Protein AF-A0A3B8JFP2-F1 (afdb_monomer_lite)

Radius of gyration: 21.04 Å; chains: 1; bounding box: 40×39×64 Å

Foldseek 3Di:
DAWFAFKDWAFDWDWDFDWDKDWDADPVRDIDIDDTDTDIDTDGQAPDPPPGPMQGDVVTDGPPDDFKDWDWDQDPQQWIFIWIAGPVVRDTRDDRHTGHRDD

Secondary structure (DSSP, 8-state):
-EEEEEEEEE--EEEEEEEE--EEE-TT--EEE---EEEEEEEE--SSTT--EEEEEEEEEEETS--EEEEEEE-TT-EEEEEEEETTT--EEEEEEEEEE--

Structure (mmCIF, N/CA/C/O backbone):
data_AF-A0A3B8JFP2-F1
#
_entry.id   AF-A0A3B8JFP2-F1
#
loop_
_atom_site.group_PDB
_atom_site.id
_atom_site.type_symbol
_atom_site.label_atom_id
_atom_site.label_alt_id
_atom_site.label_comp_id
_atom_site.label_asym_id
_atom_site.label_entity_id
_atom_site.label_seq_id
_atom_site.pdbx_PDB_ins_code
_atom_site.Cartn_x
_atom_site.Cartn_y
_atom_site.Cartn_z
_atom_site.occupancy
_atom_site.B_iso_or_equiv
_atom_site.auth_seq_id
_atom_site.auth_comp_id
_atom_site.auth_asym_id
_atom_site.auth_atom_id
_atom_site.pdbx_PDB_model_num
ATOM 1 N N . ALA A 1 1 ? 19.704 9.525 -5.443 1.00 62.25 1 ALA A N 1
ATOM 2 C CA . ALA A 1 1 ? 18.906 8.288 -5.507 1.00 62.25 1 ALA A CA 1
ATOM 3 C C . ALA A 1 1 ? 19.839 7.095 -5.345 1.00 62.25 1 ALA A C 1
ATOM 5 O O . ALA A 1 1 ? 20.971 7.172 -5.812 1.00 62.25 1 ALA A O 1
ATOM 6 N N . ILE A 1 2 ? 19.404 6.042 -4.649 1.00 77.50 2 ILE A N 1
ATOM 7 C CA . ILE A 1 2 ? 20.155 4.780 -4.546 1.00 77.50 2 ILE A CA 1
ATOM 8 C C . ILE A 1 2 ? 19.559 3.830 -5.580 1.00 77.50 2 ILE A C 1
ATOM 10 O O . ILE A 1 2 ? 18.348 3.615 -5.569 1.00 77.50 2 ILE A O 1
ATOM 14 N N . GLN A 1 3 ? 20.392 3.308 -6.476 1.00 87.81 3 GLN A N 1
ATOM 15 C CA . GLN A 1 3 ? 19.927 2.458 -7.569 1.00 87.81 3 GLN A CA 1
ATOM 16 C C . GLN A 1 3 ? 19.703 1.013 -7.128 1.00 87.81 3 GLN A C 1
ATOM 18 O O . GLN A 1 3 ? 20.337 0.527 -6.189 1.00 87.81 3 GLN A O 1
ATOM 23 N N . GLY A 1 4 ? 18.835 0.309 -7.858 1.00 89.75 4 GLY A N 1
ATOM 24 C CA . GLY A 1 4 ? 18.646 -1.133 -7.706 1.00 89.75 4 GLY A CA 1
ATOM 25 C C . GLY A 1 4 ? 17.603 -1.531 -6.662 1.00 89.75 4 GLY A C 1
ATOM 26 O O . GLY A 1 4 ? 17.669 -2.643 -6.136 1.00 89.75 4 GLY A O 1
ATOM 27 N N . GLN A 1 5 ? 16.632 -0.663 -6.364 1.00 91.06 5 GLN A N 1
ATOM 28 C CA . GLN A 1 5 ? 15.481 -1.015 -5.534 1.00 91.06 5 GLN A CA 1
ATOM 29 C C . GLN A 1 5 ? 14.648 -2.088 -6.248 1.00 91.06 5 GLN A C 1
ATOM 31 O O . GLN A 1 5 ? 14.047 -1.836 -7.289 1.00 91.06 5 GLN A O 1
ATOM 36 N N . LYS A 1 6 ? 14.614 -3.302 -5.695 1.00 91.12 6 LYS A N 1
ATOM 37 C CA . LYS A 1 6 ? 13.885 -4.440 -6.286 1.00 91.12 6 LYS A CA 1
ATOM 38 C C . LYS A 1 6 ? 12.476 -4.614 -5.741 1.00 91.12 6 LYS A C 1
ATOM 40 O O . LYS A 1 6 ? 11.671 -5.313 -6.343 1.00 91.12 6 LYS A O 1
ATOM 45 N N . GLU A 1 7 ? 12.187 -4.021 -4.593 1.00 88.69 7 GLU A N 1
ATOM 46 C CA . GLU A 1 7 ? 10.905 -4.188 -3.926 1.00 88.69 7 GLU A CA 1
ATOM 47 C C . GLU A 1 7 ? 10.520 -2.948 -3.125 1.00 88.69 7 GLU A C 1
ATOM 49 O O . GLU A 1 7 ? 11.379 -2.222 -2.615 1.00 88.69 7 GLU A O 1
ATOM 54 N N . ILE A 1 8 ? 9.212 -2.737 -3.005 1.00 86.56 8 ILE A N 1
ATOM 55 C CA . ILE A 1 8 ? 8.605 -1.770 -2.093 1.00 86.56 8 ILE A CA 1
ATOM 56 C C . ILE A 1 8 ? 7.643 -2.533 -1.189 1.00 86.56 8 ILE A C 1
ATOM 58 O O . ILE A 1 8 ? 6.805 -3.299 -1.659 1.00 86.56 8 ILE A O 1
ATOM 62 N N . ARG A 1 9 ? 7.780 -2.324 0.119 1.00 85.44 9 ARG A N 1
ATOM 63 C CA . ARG A 1 9 ? 6.956 -2.945 1.154 1.00 85.44 9 ARG A CA 1
ATOM 64 C C . ARG A 1 9 ? 6.042 -1.891 1.760 1.00 85.44 9 ARG A C 1
ATOM 66 O O . ARG A 1 9 ? 6.532 -0.906 2.304 1.00 85.44 9 ARG A O 1
ATOM 73 N N . LEU A 1 10 ? 4.735 -2.095 1.633 1.00 80.25 10 LEU A N 1
ATOM 74 C CA . LEU A 1 10 ? 3.712 -1.188 2.146 1.00 80.25 10 LEU A CA 1
ATOM 75 C C . LEU A 1 10 ? 3.099 -1.781 3.416 1.00 80.25 10 LEU A C 1
ATOM 77 O O . LEU A 1 10 ? 2.456 -2.831 3.362 1.00 80.25 10 LEU A O 1
ATOM 81 N N . ASP A 1 11 ? 3.301 -1.093 4.537 1.00 81.19 11 ASP A N 1
ATOM 82 C CA . ASP A 1 11 ? 2.578 -1.331 5.785 1.00 81.19 11 ASP A CA 1
ATOM 83 C C . ASP A 1 11 ? 1.518 -0.236 5.942 1.00 81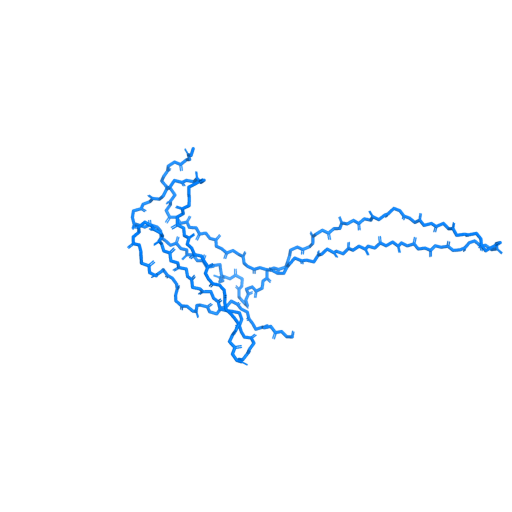.19 11 ASP A C 1
ATOM 85 O O . ASP A 1 11 ? 1.827 0.956 5.888 1.00 81.19 11 ASP A O 1
ATOM 89 N N . ILE A 1 12 ? 0.259 -0.648 6.059 1.00 79.62 12 ILE A N 1
ATOM 90 C CA . ILE A 1 12 ? -0.896 0.248 6.093 1.00 79.62 12 ILE A CA 1
ATOM 91 C C . ILE A 1 12 ? -1.504 0.145 7.480 1.00 79.62 12 ILE A C 1
ATOM 93 O O . ILE A 1 12 ? -1.797 -0.952 7.957 1.00 79.62 12 ILE A O 1
ATOM 97 N N . GLY A 1 13 ? -1.709 1.290 8.120 1.00 78.19 13 GLY A N 1
ATOM 98 C CA . GLY A 1 13 ? -2.176 1.358 9.492 1.00 78.19 13 GLY A CA 1
ATOM 99 C C . GLY A 1 13 ? -2.952 2.627 9.795 1.00 78.19 13 GLY A C 1
ATOM 100 O O . GLY A 1 13 ? -2.954 3.581 9.018 1.00 78.19 13 GLY A O 1
ATOM 101 N N . GLU A 1 14 ? -3.606 2.617 10.946 1.00 77.88 14 GLU A N 1
ATOM 102 C CA . GLU A 1 14 ? -4.227 3.795 11.533 1.00 77.88 14 GLU A CA 1
ATOM 103 C C . GLU A 1 14 ? -3.153 4.647 12.201 1.00 77.88 14 GLU A C 1
ATOM 105 O O . GLU A 1 14 ? -2.261 4.132 12.881 1.00 77.88 14 GLU A O 1
ATOM 110 N N . VAL A 1 15 ? -3.261 5.960 12.020 1.00 74.75 15 VAL A N 1
ATOM 111 C CA . VAL A 1 15 ? -2.493 6.942 12.780 1.00 74.75 15 VAL A CA 1
ATOM 112 C C . VAL A 1 15 ? -3.477 7.669 13.678 1.00 74.75 15 VAL A C 1
ATOM 114 O O . VAL A 1 15 ? -4.420 8.289 13.190 1.00 74.75 15 VAL A O 1
ATOM 117 N N . ALA A 1 16 ? -3.274 7.561 14.986 1.00 68.12 16 ALA A N 1
ATOM 118 C CA . ALA A 1 16 ? -4.032 8.316 15.968 1.00 68.12 16 ALA A CA 1
ATOM 119 C C . ALA A 1 16 ? -3.121 9.361 16.608 1.00 68.12 16 ALA A C 1
ATOM 121 O O . ALA A 1 16 ? -2.080 9.014 17.168 1.00 68.12 16 ALA A O 1
ATOM 122 N N . ASP A 1 17 ? -3.549 10.620 16.567 1.00 61.66 17 ASP A N 1
ATOM 123 C CA . ASP A 1 17 ? -2.984 11.665 17.411 1.00 61.66 17 ASP A CA 1
ATOM 124 C C . ASP A 1 17 ? -3.761 11.676 18.724 1.00 61.66 17 ASP A C 1
ATOM 126 O O . ASP A 1 17 ? -4.912 12.114 18.792 1.00 61.66 17 ASP A O 1
ATOM 130 N N . VAL A 1 18 ? -3.143 11.156 19.782 1.00 58.84 18 VAL A N 1
ATOM 131 C CA . VAL A 1 18 ? -3.714 11.254 21.125 1.00 58.84 18 VAL A CA 1
ATOM 132 C C . VAL A 1 18 ? -3.217 12.554 21.740 1.00 58.84 18 VAL A C 1
ATOM 134 O O . VAL A 1 18 ? -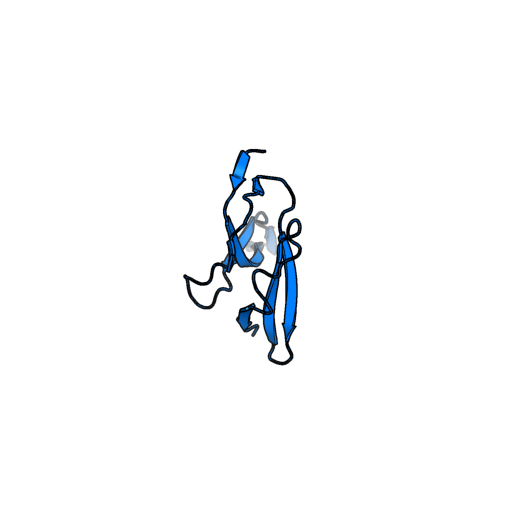2.031 12.705 22.030 1.00 58.84 18 VAL A O 1
ATOM 137 N N . SER A 1 19 ? -4.134 13.500 21.935 1.00 56.81 19 SER A N 1
ATOM 138 C CA . SER A 1 19 ? -3.891 14.733 22.678 1.00 56.81 19 SER A CA 1
ATOM 139 C C . SER A 1 19 ? -4.480 14.595 24.084 1.00 56.81 19 SER A C 1
ATOM 141 O O . SER A 1 19 ? -5.698 14.683 24.253 1.00 56.81 19 SER A O 1
ATOM 143 N N . GLN A 1 20 ? -3.638 14.362 25.092 1.00 56.41 20 GLN A N 1
ATOM 144 C CA . GLN A 1 20 ? -4.057 14.414 26.497 1.00 56.41 20 GLN A CA 1
ATOM 145 C C . GLN A 1 20 ? -3.645 15.751 27.118 1.00 56.41 20 GLN A C 1
ATOM 147 O O . GLN A 1 20 ? -2.487 16.159 27.030 1.00 56.41 20 GLN A O 1
ATOM 152 N N . ALA A 1 21 ? -4.607 16.414 27.756 1.00 58.47 21 ALA A N 1
ATOM 153 C CA . ALA A 1 21 ? -4.376 17.527 28.664 1.00 58.47 21 ALA A CA 1
ATOM 154 C C . ALA A 1 21 ? -5.061 17.189 29.991 1.00 58.47 21 ALA A C 1
ATOM 156 O O . ALA A 1 21 ? -6.273 16.980 30.035 1.00 58.47 21 ALA A O 1
ATOM 157 N N . GLU A 1 22 ? -4.282 17.094 31.064 1.00 64.94 22 GLU A N 1
ATOM 158 C CA . GLU A 1 22 ? -4.815 16.918 32.413 1.00 64.94 22 GLU A CA 1
ATOM 159 C C . GLU A 1 22 ? -5.095 18.295 33.019 1.00 64.94 22 GLU A C 1
ATOM 161 O O . GLU A 1 22 ? -4.209 19.159 33.036 1.00 64.94 22 GLU A O 1
ATOM 166 N N . VAL A 1 23 ? -6.325 18.492 33.500 1.00 68.06 23 VAL A N 1
ATOM 167 C CA . VAL A 1 23 ? -6.767 19.710 34.187 1.00 68.06 23 VAL A CA 1
ATOM 168 C C . VAL A 1 23 ? -7.063 19.357 35.636 1.00 68.06 23 VAL A C 1
ATOM 170 O O . VAL A 1 23 ? -7.910 18.509 35.914 1.00 68.06 23 VAL A O 1
ATOM 173 N N . THR A 1 24 ? -6.386 20.028 36.559 1.00 74.31 24 THR A N 1
ATOM 174 C CA . THR A 1 24 ? -6.587 19.852 38.000 1.00 74.31 24 THR A CA 1
ATOM 175 C C . THR A 1 24 ? -7.059 21.161 38.620 1.00 74.31 24 THR A C 1
ATOM 177 O O . THR A 1 24 ? -6.656 22.244 38.190 1.00 74.31 24 THR A O 1
ATOM 180 N N . TYR A 1 25 ? -7.911 21.058 39.638 1.00 76.06 25 TYR A N 1
ATOM 181 C CA . TYR A 1 25 ? -8.363 22.194 40.437 1.00 76.06 25 TYR A CA 1
ATOM 182 C C . TYR A 1 25 ? -7.821 22.058 41.857 1.00 76.06 25 TYR A C 1
ATOM 184 O O . TYR A 1 25 ? -7.920 20.984 42.454 1.00 76.06 25 TYR A O 1
ATOM 192 N N . ASP A 1 26 ? -7.256 23.135 42.400 1.00 77.94 26 ASP A N 1
ATOM 193 C CA . ASP A 1 26 ? -6.871 23.177 43.809 1.00 77.94 26 ASP A CA 1
ATOM 194 C C . ASP A 1 26 ? -8.085 23.403 44.731 1.00 77.94 26 ASP A C 1
ATOM 196 O O . ASP A 1 26 ? -9.209 23.664 44.292 1.00 77.94 26 ASP A O 1
ATOM 200 N N . ALA A 1 27 ? -7.861 23.314 46.044 1.00 80.44 27 ALA A N 1
ATOM 201 C CA . ALA A 1 27 ? -8.905 23.499 47.053 1.00 80.44 27 ALA A CA 1
ATOM 202 C C . ALA A 1 27 ? -9.505 24.923 47.078 1.00 80.44 27 ALA A C 1
ATOM 204 O O . ALA A 1 27 ? -10.534 25.137 47.716 1.00 80.44 27 ALA A O 1
ATOM 205 N N . GLN A 1 28 ? -8.879 25.897 46.407 1.00 86.50 28 GLN A N 1
ATOM 206 C CA . GLN A 1 28 ? -9.392 27.256 46.225 1.00 86.50 28 GLN A CA 1
ATOM 207 C C . GLN A 1 28 ? -10.049 27.463 44.846 1.00 86.50 28 GLN A C 1
ATOM 209 O O . GLN A 1 28 ? -10.434 28.586 44.519 1.00 86.50 28 GLN A O 1
ATOM 214 N N . GLY A 1 29 ? -10.196 26.402 44.045 1.00 72.62 29 GLY A N 1
ATOM 215 C CA . GLY A 1 29 ? -10.813 26.438 42.721 1.00 72.62 29 GLY A CA 1
ATOM 216 C C . GLY A 1 29 ? -9.913 27.001 41.620 1.00 72.62 29 GLY A C 1
ATOM 217 O O . GLY A 1 29 ? -10.410 27.315 40.537 1.00 72.62 29 GLY A O 1
ATOM 218 N N . ARG A 1 30 ? -8.603 27.149 41.855 1.00 70.44 30 ARG A N 1
ATOM 219 C CA . ARG A 1 30 ? -7.668 27.574 40.805 1.00 70.44 30 ARG A CA 1
ATOM 220 C C . ARG A 1 30 ? -7.366 26.395 39.895 1.00 70.44 30 ARG A C 1
ATOM 222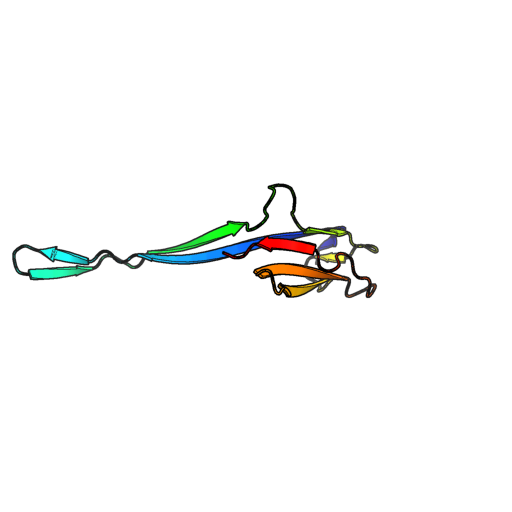 O O . ARG A 1 30 ? -7.087 25.293 40.357 1.00 70.44 30 ARG A O 1
ATOM 229 N N . MET A 1 31 ? -7.416 26.656 38.595 1.00 66.44 31 MET A N 1
ATOM 230 C CA . MET A 1 31 ? -7.137 25.675 37.555 1.00 66.44 31 MET A CA 1
ATOM 231 C C . MET A 1 31 ? -5.636 25.642 37.244 1.00 66.44 31 MET A C 1
ATOM 233 O O . MET A 1 31 ? -5.045 26.682 36.949 1.00 66.44 31 MET A O 1
ATOM 237 N N . THR A 1 32 ? -5.044 24.450 37.220 1.00 66.25 32 THR A N 1
ATOM 238 C CA . THR A 1 32 ? -3.733 24.194 36.606 1.00 66.25 32 THR A CA 1
ATOM 239 C C . THR A 1 32 ? -3.883 23.168 35.488 1.00 66.25 32 THR A C 1
ATOM 241 O O . THR A 1 32 ? -4.408 22.079 35.714 1.00 66.25 32 THR A O 1
ATOM 244 N N . SER A 1 33 ? -3.429 23.518 34.283 1.00 52.38 33 SER A N 1
ATOM 245 C CA . SER A 1 33 ? -3.392 22.621 33.121 1.00 52.38 33 SER A CA 1
ATOM 246 C C . SER A 1 33 ? -1.962 22.153 32.881 1.00 52.38 33 SER A C 1
ATOM 248 O O . SER A 1 33 ? -1.037 22.967 32.881 1.00 52.38 33 SER A O 1
ATOM 250 N N . SER A 1 34 ? -1.783 20.857 32.642 1.00 63.50 34 SER A N 1
ATOM 251 C CA . SER A 1 34 ? -0.515 20.296 32.163 1.00 63.50 34 SER A CA 1
ATOM 252 C C . SER A 1 34 ? -0.281 20.614 30.676 1.00 63.50 34 SER A C 1
ATOM 254 O O . SER A 1 34 ? -1.202 21.013 29.956 1.00 63.50 34 SER A O 1
ATOM 256 N N . HIS A 1 35 ? 0.970 20.479 30.218 1.00 53.97 35 HIS A N 1
ATOM 257 C CA . HIS A 1 35 ? 1.339 20.649 28.811 1.00 53.97 35 HIS A CA 1
ATOM 258 C C . HIS A 1 35 ? 0.712 19.554 27.937 1.00 53.97 35 HIS A C 1
ATOM 260 O O . HIS A 1 35 ? 0.745 18.377 28.293 1.00 53.97 35 HIS A O 1
ATOM 266 N N . LEU A 1 36 ? 0.197 19.948 26.769 1.00 51.75 36 LEU A N 1
ATOM 267 C CA . LEU A 1 36 ? -0.328 19.029 25.765 1.00 51.75 36 LEU A CA 1
ATOM 268 C C . LEU A 1 36 ? 0.798 18.131 25.235 1.00 51.75 36 LEU A C 1
ATOM 270 O O . LEU A 1 36 ? 1.669 18.597 24.501 1.00 51.75 36 LEU A O 1
ATOM 274 N N . ASN A 1 37 ? 0.760 16.845 25.577 1.00 54.19 37 ASN A N 1
ATOM 275 C CA . ASN A 1 37 ? 1.595 15.838 24.933 1.00 54.19 37 ASN A CA 1
ATOM 276 C C . ASN A 1 37 ? 0.833 15.277 23.728 1.00 54.19 37 ASN A C 1
ATOM 278 O O . ASN A 1 37 ? -0.225 14.669 23.888 1.00 54.19 37 ASN A O 1
ATOM 282 N N . GLN A 1 38 ? 1.362 15.511 22.527 1.00 51.75 38 GLN A N 1
ATOM 283 C CA . GLN A 1 38 ? 0.893 14.889 21.290 1.00 51.75 38 GLN A CA 1
ATOM 284 C C . GLN A 1 38 ? 1.776 13.677 21.005 1.00 51.75 38 GLN A C 1
ATOM 286 O O . GLN A 1 38 ? 2.972 13.817 20.754 1.00 51.75 38 GLN A O 1
ATOM 291 N N . GLN A 1 39 ? 1.192 12.485 21.071 1.00 55.56 39 GLN A N 1
ATOM 292 C CA . GLN A 1 39 ? 1.852 11.255 20.651 1.00 55.56 39 GLN A CA 1
ATOM 293 C C . GLN A 1 39 ? 1.098 10.690 19.453 1.00 55.56 39 GLN A C 1
ATOM 295 O O . GLN A 1 39 ? -0.097 10.400 19.547 1.00 55.56 39 GLN A O 1
ATOM 300 N N . SER A 1 40 ? 1.809 10.549 18.336 1.00 59.72 40 SER A N 1
ATOM 301 C CA . SER A 1 40 ? 1.310 9.872 17.148 1.00 59.72 40 SER A CA 1
ATOM 302 C C . SER A 1 40 ? 1.553 8.373 17.299 1.00 59.72 40 SER A C 1
ATOM 304 O O . SER A 1 40 ? 2.687 7.893 17.354 1.00 59.72 40 SER A O 1
ATOM 306 N N . TYR A 1 41 ? 0.467 7.618 17.411 1.00 68.00 41 TYR A N 1
ATOM 307 C CA . TYR A 1 41 ? 0.507 6.164 17.498 1.00 68.00 41 TYR A CA 1
ATOM 308 C C . TYR A 1 41 ? 0.160 5.570 16.135 1.00 68.00 41 TYR A C 1
ATOM 310 O O . TYR A 1 41 ? -0.943 5.775 15.632 1.00 68.00 41 TYR A O 1
ATOM 318 N N . PHE A 1 42 ? 1.099 4.823 15.548 1.00 73.38 42 PHE A N 1
ATOM 319 C CA . PHE A 1 42 ? 0.844 3.995 14.370 1.00 73.38 42 PHE A CA 1
ATOM 320 C C . PHE A 1 42 ? 0.398 2.599 14.804 1.00 73.38 42 PHE A C 1
ATOM 322 O O . PHE A 1 42 ? 1.092 1.925 15.572 1.00 73.38 42 PHE A O 1
ATOM 329 N N . ARG A 1 43 ? -0.738 2.143 14.280 1.00 76.44 43 ARG A N 1
ATOM 330 C CA . ARG A 1 43 ? -1.240 0.780 14.455 1.00 76.44 43 ARG A CA 1
ATOM 331 C C . ARG A 1 43 ? -1.454 0.150 13.085 1.00 76.44 43 ARG A C 1
ATOM 333 O O . ARG A 1 43 ? -2.387 0.529 12.386 1.00 76.44 43 ARG A O 1
ATOM 340 N N . SER A 1 44 ? -0.626 -0.830 12.716 1.00 79.56 44 SER A N 1
ATOM 341 C CA . SER A 1 44 ? -0.823 -1.581 11.466 1.00 79.56 44 SER A CA 1
ATOM 342 C C . SER A 1 44 ? -2.208 -2.237 11.445 1.00 79.56 44 SER A C 1
ATOM 344 O O . SER A 1 44 ? -2.655 -2.820 12.437 1.00 79.56 44 SER A O 1
ATOM 346 N N . LEU A 1 45 ? -2.883 -2.116 10.306 1.00 76.69 45 LEU A N 1
ATOM 347 C CA . LEU A 1 45 ? -4.211 -2.663 10.042 1.00 76.69 45 LEU A CA 1
ATOM 348 C C . LEU A 1 45 ? -4.154 -4.068 9.428 1.00 76.69 45 LEU A C 1
ATOM 350 O O . LEU A 1 45 ? -5.193 -4.705 9.263 1.00 76.69 45 LEU A O 1
ATOM 354 N N . SER A 1 46 ? -2.962 -4.559 9.087 1.00 67.38 46 SER A N 1
ATOM 355 C CA . SER A 1 46 ? -2.793 -5.865 8.454 1.00 67.38 46 SER A CA 1
ATOM 356 C C . SER A 1 46 ? -3.332 -6.994 9.352 1.00 67.38 46 SER A C 1
ATOM 358 O O . SER A 1 46 ? -2.877 -7.215 10.474 1.00 67.38 46 SER A O 1
ATOM 360 N N . ALA A 1 47 ? -4.337 -7.728 8.858 1.00 57.28 47 ALA A N 1
ATOM 361 C CA . ALA A 1 47 ? -5.028 -8.782 9.616 1.00 57.28 47 ALA A CA 1
ATOM 362 C C . ALA A 1 47 ? -4.125 -9.983 9.970 1.00 57.28 47 ALA A C 1
ATOM 364 O O . ALA A 1 47 ? -4.465 -10.812 10.812 1.00 57.28 47 ALA A O 1
ATOM 365 N N . THR A 1 48 ? -2.969 -10.099 9.317 1.00 54.41 48 THR A N 1
ATOM 366 C CA . THR A 1 48 ? -1.927 -11.086 9.605 1.00 54.41 48 THR A CA 1
ATOM 367 C C . THR A 1 48 ? -0.590 -10.356 9.581 1.00 54.41 48 THR A C 1
ATOM 369 O O . THR A 1 48 ? -0.325 -9.639 8.620 1.00 54.41 48 THR A O 1
ATOM 372 N N . GLN A 1 49 ? 0.281 -10.582 10.572 1.00 47.59 49 GLN A N 1
ATOM 373 C CA . GLN A 1 49 ? 1.614 -9.950 10.684 1.00 47.59 49 GLN A CA 1
ATOM 374 C C . GLN A 1 49 ? 2.513 -10.108 9.431 1.00 47.59 49 GLN A C 1
ATOM 376 O O . GLN A 1 49 ? 3.545 -9.454 9.331 1.00 47.59 49 GLN A O 1
ATOM 381 N N . ASN A 1 50 ? 2.114 -10.948 8.467 1.00 48.50 50 ASN A N 1
ATOM 382 C CA . ASN A 1 50 ? 2.826 -11.228 7.220 1.00 48.50 50 ASN A CA 1
ATOM 383 C C . ASN A 1 50 ? 2.211 -10.596 5.953 1.00 48.50 50 ASN A C 1
ATOM 385 O O . ASN A 1 50 ? 2.762 -10.799 4.874 1.00 48.50 50 ASN A O 1
ATOM 389 N N . GLN A 1 51 ? 1.104 -9.847 6.027 1.00 57.19 51 GLN A N 1
ATOM 390 C CA . GLN A 1 51 ? 0.516 -9.169 4.856 1.00 57.19 51 GLN A CA 1
ATOM 391 C C . GLN A 1 51 ? 1.008 -7.724 4.725 1.00 57.19 51 GLN A C 1
ATOM 393 O O . GLN A 1 51 ? 0.237 -6.775 4.625 1.00 57.19 51 GLN A O 1
ATOM 398 N N . VAL A 1 52 ? 2.328 -7.563 4.693 1.00 62.69 52 VAL A N 1
ATOM 399 C CA . VAL A 1 52 ? 2.938 -6.365 4.115 1.00 62.69 52 VAL A CA 1
ATOM 400 C C . VAL A 1 52 ? 2.757 -6.488 2.606 1.00 62.69 52 VAL A C 1
ATOM 402 O O . VAL A 1 52 ? 3.203 -7.471 2.015 1.00 62.69 52 VAL A O 1
ATOM 405 N N . CYS A 1 53 ? 2.075 -5.538 1.967 1.00 69.94 53 CYS A N 1
ATOM 406 C CA . CYS A 1 53 ? 1.891 -5.589 0.520 1.00 69.94 53 CYS A CA 1
ATOM 407 C C . CYS A 1 53 ? 3.259 -5.381 -0.148 1.00 69.94 53 CYS A C 1
ATOM 409 O O . CYS A 1 53 ? 3.841 -4.297 -0.058 1.00 69.94 53 CYS A O 1
ATOM 411 N N . VAL A 1 54 ? 3.790 -6.432 -0.781 1.00 77.44 54 VAL A N 1
ATOM 412 C CA . VAL A 1 54 ? 5.104 -6.406 -1.436 1.00 77.44 54 VAL A CA 1
ATOM 413 C C . VAL A 1 54 ? 4.927 -6.171 -2.930 1.00 77.44 54 VAL A C 1
ATOM 415 O O . VAL A 1 54 ? 4.381 -7.004 -3.649 1.00 77.44 54 VAL A O 1
ATOM 418 N N . ALA A 1 55 ? 5.411 -5.029 -3.403 1.00 85.75 55 ALA A N 1
ATOM 419 C CA . ALA A 1 55 ? 5.496 -4.694 -4.813 1.00 85.75 55 ALA A CA 1
ATOM 420 C C . ALA A 1 55 ? 6.888 -5.064 -5.336 1.00 85.75 55 ALA A C 1
ATOM 422 O O . ALA A 1 55 ? 7.863 -4.368 -5.049 1.00 85.75 55 ALA A O 1
ATOM 423 N N . HIS A 1 56 ? 6.986 -6.152 -6.099 1.00 91.06 56 HIS A N 1
ATOM 424 C CA . HIS A 1 56 ? 8.222 -6.527 -6.785 1.00 91.06 56 HIS A CA 1
ATOM 425 C C . HIS A 1 56 ? 8.401 -5.694 -8.058 1.00 91.06 56 HIS A C 1
ATOM 427 O O . HIS A 1 56 ? 7.499 -5.608 -8.892 1.00 91.06 56 HIS A O 1
ATOM 433 N N . LEU A 1 57 ? 9.569 -5.068 -8.192 1.00 91.81 57 LEU A N 1
ATOM 434 C CA . LEU A 1 57 ? 9.899 -4.144 -9.268 1.00 91.81 57 LEU A CA 1
ATOM 435 C C . LEU A 1 57 ? 10.779 -4.832 -10.307 1.00 91.81 57 LEU A C 1
ATOM 437 O O . LEU A 1 57 ? 11.921 -5.200 -10.028 1.00 91.81 57 LEU A O 1
ATOM 441 N N . GLU A 1 58 ? 10.270 -4.938 -11.529 1.00 91.62 58 GLU A N 1
ATOM 442 C CA . GLU A 1 58 ? 11.034 -5.440 -12.666 1.00 91.62 58 GLU A CA 1
ATOM 443 C C . GLU A 1 58 ? 10.753 -4.579 -13.906 1.00 91.62 58 GLU A C 1
ATOM 445 O O . GLU A 1 58 ? 9.634 -4.604 -14.418 1.00 91.62 58 GLU A O 1
ATOM 450 N N . PRO A 1 59 ? 11.725 -3.777 -14.388 1.00 94.06 59 PRO A N 1
ATOM 451 C CA . PRO A 1 59 ? 13.112 -3.665 -13.914 1.00 94.06 59 PRO A CA 1
ATOM 452 C C . PRO A 1 59 ? 13.227 -2.943 -12.554 1.00 94.06 59 PRO A C 1
ATOM 454 O O . PRO A 1 59 ? 12.297 -2.206 -12.200 1.00 94.06 59 PRO A O 1
ATOM 457 N N . PRO A 1 60 ? 14.353 -3.100 -11.821 1.00 93.88 60 PRO A N 1
ATOM 458 C CA . PRO A 1 60 ? 14.590 -2.399 -10.558 1.00 93.88 60 PRO A CA 1
ATOM 459 C C . PRO A 1 60 ? 14.422 -0.881 -10.686 1.00 93.88 60 PRO A C 1
ATOM 461 O O . PRO A 1 60 ? 14.707 -0.299 -11.733 1.00 93.88 60 PRO A O 1
ATOM 464 N N . GLY A 1 61 ? 13.937 -0.253 -9.618 1.00 90.38 61 GLY A N 1
ATOM 465 C CA . GLY A 1 61 ? 13.775 1.192 -9.510 1.00 90.38 61 GLY A CA 1
ATOM 466 C C . GLY A 1 61 ? 14.940 1.884 -8.804 1.00 90.38 61 GLY A C 1
ATOM 467 O O . GLY A 1 61 ? 15.912 1.255 -8.374 1.00 90.38 61 GLY A O 1
ATOM 468 N N . ASP A 1 62 ? 14.780 3.193 -8.640 1.00 89.19 62 ASP A N 1
ATOM 469 C CA . ASP A 1 62 ? 15.696 4.061 -7.910 1.00 89.19 62 ASP A CA 1
ATOM 470 C C . ASP A 1 62 ? 14.986 4.623 -6.673 1.00 89.19 62 ASP A C 1
ATOM 472 O O . ASP A 1 62 ? 13.910 5.216 -6.770 1.00 89.19 62 ASP A O 1
ATOM 476 N N . THR A 1 63 ? 15.590 4.472 -5.495 1.00 84.31 63 THR A N 1
ATOM 477 C CA . THR A 1 63 ? 15.012 4.995 -4.251 1.00 84.31 63 THR A CA 1
ATOM 478 C C . THR A 1 63 ? 14.883 6.519 -4.319 1.00 84.31 63 THR A C 1
ATOM 480 O O . THR A 1 63 ? 15.870 7.219 -4.582 1.00 84.31 63 THR A O 1
ATOM 483 N N . GLY A 1 64 ? 13.685 7.024 -4.012 1.00 84.31 64 GLY A N 1
ATOM 484 C CA . GLY A 1 64 ? 13.338 8.449 -4.067 1.00 84.31 64 GLY A CA 1
ATOM 485 C C . GLY A 1 64 ? 12.743 8.903 -5.404 1.00 84.31 64 GLY A C 1
ATOM 486 O O . GLY A 1 64 ? 12.519 10.096 -5.576 1.00 84.31 64 GLY A O 1
ATOM 487 N N . VAL A 1 65 ? 12.504 7.976 -6.336 1.00 85.50 65 VAL A N 1
ATOM 488 C CA . VAL A 1 65 ? 11.799 8.224 -7.598 1.00 85.50 65 VAL A CA 1
ATOM 489 C C . VAL A 1 65 ? 10.447 7.518 -7.564 1.00 85.50 65 VAL A C 1
ATOM 491 O O . VAL A 1 65 ? 10.354 6.372 -7.118 1.00 85.50 65 VAL A O 1
ATOM 494 N N . ASP A 1 66 ? 9.406 8.187 -8.057 1.00 88.88 66 ASP A N 1
ATOM 495 C CA . ASP A 1 66 ? 8.064 7.616 -8.140 1.00 88.88 66 ASP A CA 1
ATOM 496 C C . ASP A 1 66 ? 8.077 6.338 -8.978 1.00 88.88 66 ASP A C 1
ATOM 498 O O . ASP A 1 66 ? 8.447 6.342 -10.157 1.00 88.88 66 ASP A O 1
ATOM 502 N N . ARG A 1 67 ? 7.663 5.226 -8.363 1.00 91.62 67 ARG A N 1
ATOM 503 C CA . ARG A 1 67 ? 7.660 3.922 -9.033 1.00 91.62 67 ARG A CA 1
ATOM 504 C C . ARG A 1 67 ? 6.344 3.169 -8.961 1.00 91.62 67 ARG A C 1
ATOM 506 O O . ARG A 1 67 ? 6.047 2.395 -9.870 1.00 91.62 67 ARG A O 1
ATOM 513 N N . ILE A 1 68 ? 5.552 3.403 -7.927 1.00 91.75 68 ILE A N 1
ATOM 514 C CA . ILE A 1 68 ? 4.250 2.767 -7.774 1.00 91.75 68 ILE A CA 1
ATOM 515 C C . ILE A 1 68 ? 3.171 3.810 -7.517 1.00 91.75 68 ILE A C 1
ATOM 517 O O . ILE A 1 68 ? 3.408 4.816 -6.857 1.00 91.75 68 ILE A O 1
ATOM 521 N N . GLU A 1 69 ? 1.983 3.534 -8.029 1.00 93.75 69 GLU A N 1
ATOM 522 C CA . GLU A 1 69 ? 0.738 4.196 -7.667 1.00 93.75 69 GLU A CA 1
ATOM 523 C C . GLU A 1 69 ? -0.076 3.218 -6.824 1.00 93.75 69 GLU A C 1
ATOM 525 O O . GLU A 1 69 ? -0.204 2.044 -7.181 1.00 93.75 69 GLU A O 1
ATOM 530 N N . VAL A 1 70 ? -0.610 3.691 -5.700 1.00 92.31 70 VAL A N 1
ATOM 531 C CA . VAL A 1 70 ? -1.458 2.893 -4.813 1.00 92.31 70 VAL A CA 1
ATOM 532 C C . VAL A 1 70 ? -2.825 3.552 -4.746 1.00 92.31 70 VAL A C 1
ATOM 534 O O . VAL A 1 70 ? -2.946 4.695 -4.314 1.00 92.31 70 VAL A O 1
ATOM 537 N N . ASN A 1 71 ? -3.851 2.830 -5.184 1.00 94.56 71 ASN A N 1
ATOM 538 C CA . ASN A 1 71 ? -5.237 3.259 -5.088 1.00 94.56 71 ASN A CA 1
ATOM 539 C C . ASN A 1 71 ? -5.921 2.509 -3.944 1.00 94.56 71 ASN A C 1
ATOM 541 O O . ASN A 1 71 ? -5.857 1.278 -3.889 1.00 94.56 71 ASN A O 1
ATOM 545 N N . PHE A 1 72 ? -6.563 3.257 -3.051 1.00 92.44 72 PHE A N 1
ATOM 546 C CA . PHE A 1 72 ? -7.333 2.721 -1.941 1.00 92.44 72 PHE A CA 1
ATOM 547 C C . PHE A 1 72 ? -8.824 2.873 -2.201 1.00 92.44 72 PHE A C 1
ATOM 549 O O . PHE A 1 72 ? -9.300 3.943 -2.576 1.00 92.44 72 PHE A O 1
ATOM 556 N N . GLU A 1 73 ? -9.573 1.818 -1.913 1.00 94.31 73 GLU A N 1
ATOM 557 C CA . GLU A 1 73 ? -11.030 1.832 -1.965 1.00 94.31 73 GLU A CA 1
ATOM 558 C C . GLU A 1 73 ? -11.610 1.125 -0.740 1.00 94.31 73 GLU A C 1
ATOM 560 O O . GLU A 1 73 ? -10.994 0.226 -0.164 1.00 94.31 73 GLU A O 1
ATOM 565 N N . VAL A 1 74 ?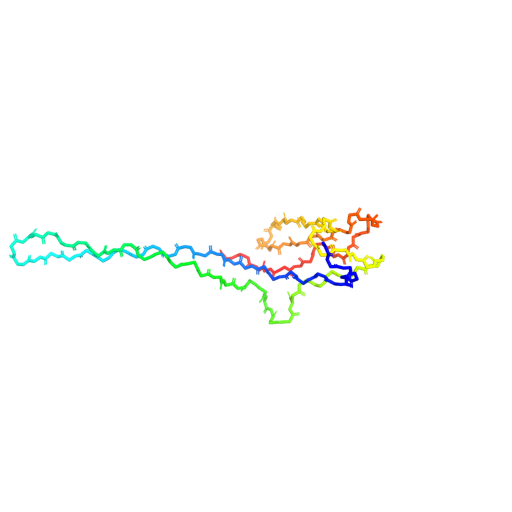 -12.824 1.512 -0.357 1.00 95.12 74 VAL A N 1
ATOM 566 C CA . VAL A 1 74 ? -13.615 0.789 0.638 1.00 95.12 74 VAL A CA 1
ATOM 567 C C . VAL A 1 74 ? -14.790 0.157 -0.087 1.00 95.12 74 VAL A C 1
ATOM 569 O O . VAL A 1 74 ? -15.579 0.859 -0.717 1.00 95.12 74 VAL A O 1
ATOM 572 N N . ASN A 1 75 ? -14.896 -1.168 -0.025 1.00 94.88 75 ASN A N 1
ATOM 573 C CA . ASN A 1 75 ? -16.007 -1.873 -0.660 1.00 94.88 75 ASN A CA 1
ATOM 574 C C . ASN A 1 75 ? -17.296 -1.818 0.184 1.00 94.88 75 ASN A C 1
ATOM 576 O O . ASN A 1 75 ? -17.309 -1.342 1.320 1.00 94.88 75 ASN A O 1
ATOM 580 N N . GLU A 1 76 ? -18.387 -2.360 -0.359 1.00 96.50 76 GLU A N 1
ATOM 581 C CA . GLU A 1 76 ? -19.708 -2.403 0.289 1.00 96.50 76 GLU A CA 1
ATOM 582 C C . GLU A 1 76 ? -19.692 -3.130 1.641 1.00 96.50 76 GLU A C 1
ATOM 584 O O . GLU A 1 76 ? -20.471 -2.829 2.544 1.00 96.50 76 GLU A O 1
ATOM 589 N N . GLN A 1 77 ? -18.764 -4.069 1.818 1.00 94.94 77 GLN A N 1
ATOM 590 C CA . GLN A 1 77 ? -18.551 -4.781 3.066 1.00 94.94 77 GLN A CA 1
ATOM 591 C C . GLN A 1 77 ? -17.599 -4.025 4.006 1.00 94.94 77 GLN A C 1
ATOM 593 O O . GLN A 1 77 ? -17.103 -4.641 4.940 1.00 94.94 77 GLN A O 1
ATOM 598 N N . ARG A 1 78 ? -17.315 -2.731 3.824 1.00 94.00 78 ARG A N 1
ATOM 599 C CA . ARG A 1 78 ? -16.375 -1.965 4.670 1.00 94.00 78 ARG A CA 1
ATOM 600 C C . ARG A 1 78 ? -14.978 -2.598 4.756 1.00 94.00 78 ARG A C 1
ATOM 602 O O . ARG A 1 78 ? -14.343 -2.569 5.806 1.00 94.00 78 ARG A O 1
ATOM 609 N N . VAL A 1 79 ? -14.501 -3.223 3.685 1.00 91.12 79 VAL A N 1
ATOM 610 C CA . VAL A 1 79 ? -13.121 -3.718 3.591 1.00 91.12 79 VAL A CA 1
ATOM 611 C C . VAL A 1 79 ? -12.291 -2.680 2.849 1.00 91.12 79 VAL A C 1
ATOM 613 O O . VAL A 1 79 ? -12.665 -2.282 1.746 1.00 91.12 79 VAL A O 1
ATOM 616 N N . LEU A 1 80 ? -11.178 -2.259 3.451 1.00 89.81 80 LEU A N 1
ATOM 617 C CA . LEU A 1 80 ? -10.149 -1.460 2.797 1.00 89.81 80 LEU A CA 1
ATOM 618 C C . LEU A 1 80 ? -9.381 -2.358 1.825 1.00 89.81 80 LEU A C 1
ATOM 620 O O . LEU A 1 80 ? -8.772 -3.349 2.238 1.00 89.81 80 LEU A O 1
ATOM 624 N N . LEU A 1 81 ? -9.421 -2.011 0.545 1.00 91.19 81 LEU A N 1
ATOM 625 C CA . LEU A 1 81 ? -8.706 -2.690 -0.528 1.00 91.19 81 LEU A CA 1
ATOM 626 C C . LEU A 1 81 ? -7.629 -1.761 -1.093 1.00 91.19 81 LEU A C 1
ATOM 628 O O . LEU A 1 81 ? -7.804 -0.541 -1.115 1.00 91.19 81 LEU A O 1
ATOM 632 N N . ALA A 1 82 ? -6.537 -2.345 -1.579 1.00 91.06 82 ALA A N 1
ATOM 633 C CA . ALA A 1 82 ? -5.468 -1.629 -2.262 1.00 91.06 82 ALA A CA 1
ATOM 634 C C . ALA A 1 82 ? -5.215 -2.216 -3.654 1.00 91.06 82 ALA A C 1
ATOM 636 O O . ALA A 1 82 ? -5.115 -3.432 -3.828 1.00 91.06 82 ALA A O 1
ATOM 637 N N . THR A 1 83 ? -5.061 -1.343 -4.644 1.00 93.44 83 THR A N 1
ATOM 638 C CA . THR A 1 83 ? -4.563 -1.696 -5.975 1.00 93.44 83 THR A CA 1
ATOM 639 C C . THR A 1 83 ? -3.226 -1.002 -6.189 1.00 93.44 83 THR A C 1
ATOM 641 O O . THR A 1 83 ? -3.149 0.220 -6.102 1.00 93.44 83 THR A O 1
ATOM 644 N N . VAL A 1 84 ? -2.176 -1.775 -6.461 1.00 93.00 84 VAL A N 1
ATOM 645 C CA . VAL A 1 84 ? -0.814 -1.273 -6.670 1.00 93.00 84 VAL A CA 1
ATOM 646 C C . VAL A 1 84 ? -0.447 -1.418 -8.135 1.00 93.00 84 VAL A C 1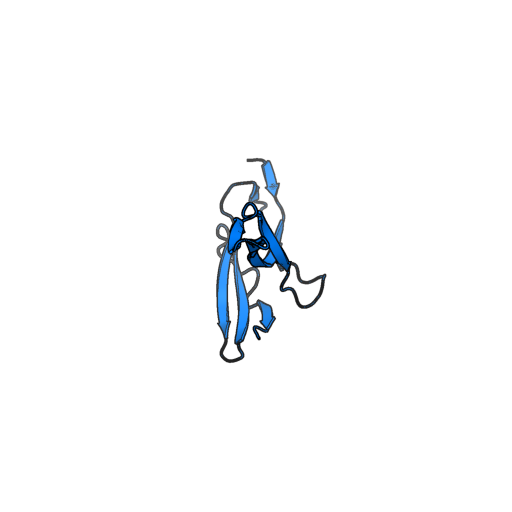
ATOM 648 O O . VAL A 1 84 ? -0.501 -2.516 -8.691 1.00 93.00 84 VAL A O 1
ATOM 651 N N . LYS A 1 85 ? -0.029 -0.318 -8.755 1.00 95.44 85 LYS A N 1
ATOM 652 C CA . LYS A 1 85 ? 0.374 -0.262 -10.157 1.00 95.44 85 LYS A CA 1
ATOM 653 C C . LYS A 1 85 ? 1.807 0.226 -10.282 1.00 95.44 85 LYS A C 1
ATOM 655 O O . LYS A 1 85 ? 2.168 1.245 -9.709 1.00 95.44 85 LYS A O 1
ATOM 660 N N . ASP A 1 86 ? 2.607 -0.472 -11.073 1.00 95.12 86 ASP A N 1
ATOM 661 C CA . ASP A 1 86 ? 3.933 -0.018 -11.474 1.00 95.12 86 ASP A CA 1
ATOM 662 C C . ASP A 1 86 ? 3.795 1.112 -12.506 1.00 95.12 86 ASP A C 1
ATOM 664 O O . ASP A 1 86 ? 3.197 0.937 -13.572 1.00 95.12 86 ASP A O 1
ATOM 668 N N . LEU A 1 87 ? 4.346 2.284 -12.197 1.00 94.62 87 LEU A N 1
ATOM 669 C CA . LEU A 1 87 ? 4.283 3.461 -13.061 1.00 94.62 87 LEU A CA 1
ATOM 670 C C . LEU A 1 87 ? 5.161 3.330 -14.309 1.00 94.62 87 LEU A C 1
ATOM 672 O O . LEU A 1 87 ? 4.788 3.851 -15.362 1.00 94.62 87 LEU A O 1
ATOM 676 N N . LEU A 1 88 ? 6.283 2.610 -14.213 1.00 94.62 88 LEU A N 1
ATOM 677 C CA . LEU A 1 88 ? 7.190 2.397 -15.338 1.00 94.62 88 LEU A CA 1
ATOM 678 C C . LEU A 1 88 ? 6.606 1.377 -16.313 1.00 94.62 88 LEU A C 1
ATOM 680 O O . LEU A 1 88 ? 6.498 1.645 -17.507 1.00 94.62 88 LEU A O 1
ATOM 684 N N . THR A 1 89 ? 6.230 0.199 -15.811 1.00 95.81 89 THR A N 1
ATOM 685 C CA . THR A 1 89 ? 5.764 -0.901 -16.674 1.00 95.81 89 THR A CA 1
ATOM 686 C C . THR A 1 89 ? 4.271 -0.841 -16.973 1.00 95.81 89 THR A C 1
ATOM 688 O O . THR A 1 89 ? 3.787 -1.581 -17.828 1.00 95.81 89 THR A O 1
ATOM 691 N N . ARG A 1 90 ? 3.532 0.034 -16.275 1.00 95.44 90 ARG A N 1
ATOM 692 C CA . ARG A 1 90 ? 2.064 0.157 -16.308 1.00 95.44 90 ARG A CA 1
ATOM 693 C C . ARG A 1 90 ? 1.317 -1.108 -15.873 1.00 95.44 90 ARG A C 1
ATOM 695 O O . ARG A 1 90 ? 0.101 -1.172 -16.054 1.00 95.44 90 ARG A O 1
ATOM 702 N N . ARG A 1 91 ? 2.010 -2.084 -15.281 1.00 95.94 91 ARG A N 1
ATOM 703 C CA . ARG A 1 91 ? 1.428 -3.346 -14.808 1.00 95.94 91 ARG A CA 1
ATOM 704 C C . ARG A 1 91 ? 0.777 -3.170 -13.445 1.00 95.94 91 ARG A C 1
ATOM 706 O O . ARG A 1 91 ? 1.295 -2.454 -12.592 1.00 95.94 91 ARG A O 1
ATOM 713 N N . VAL A 1 92 ? -0.337 -3.859 -13.233 1.00 94.94 92 VAL A N 1
ATOM 714 C CA . VAL A 1 92 ? -0.929 -4.006 -11.902 1.00 94.94 92 VAL A CA 1
ATOM 715 C C . VAL A 1 92 ? -0.143 -5.091 -11.169 1.00 94.94 92 VAL A C 1
ATOM 717 O O . VAL A 1 92 ? -0.057 -6.219 -11.646 1.00 94.94 92 VAL A O 1
ATOM 720 N N . LEU A 1 93 ? 0.487 -4.721 -10.056 1.00 91.81 93 LEU A N 1
ATOM 721 C CA . LEU A 1 93 ? 1.270 -5.618 -9.203 1.00 91.81 93 LEU A CA 1
ATOM 722 C C . LEU A 1 93 ? 0.380 -6.305 -8.163 1.00 91.81 93 LEU A C 1
ATOM 724 O O . LEU A 1 93 ? 0.586 -7.471 -7.844 1.00 91.81 93 LEU A O 1
ATOM 728 N N . VAL A 1 94 ? -0.617 -5.578 -7.657 1.00 90.19 94 VAL A N 1
ATOM 729 C CA . VAL A 1 94 ? -1.641 -6.081 -6.736 1.00 90.19 94 VAL A CA 1
ATOM 730 C C . VAL A 1 94 ? -2.977 -5.505 -7.172 1.00 90.19 94 VAL A C 1
ATOM 732 O O . VAL A 1 94 ? -3.096 -4.292 -7.319 1.00 90.19 94 VAL A O 1
ATOM 735 N N . GLU A 1 95 ? -3.977 -6.354 -7.380 1.00 93.44 95 GLU A N 1
ATOM 736 C CA . GLU A 1 95 ? -5.321 -5.945 -7.791 1.00 93.44 95 GLU A CA 1
ATOM 737 C C . GLU A 1 95 ? -6.305 -6.175 -6.645 1.00 93.44 95 GLU A C 1
ATOM 739 O O . GLU A 1 95 ? -6.498 -7.313 -6.218 1.00 93.44 95 GLU A O 1
ATOM 744 N N . ARG A 1 96 ? -6.914 -5.092 -6.138 1.00 92.88 96 ARG A N 1
ATOM 745 C CA . ARG A 1 96 ? -7.948 -5.127 -5.085 1.00 92.88 96 ARG A CA 1
ATOM 746 C C . ARG A 1 96 ? -7.581 -6.010 -3.878 1.00 92.88 96 ARG A C 1
ATOM 748 O O . ARG A 1 96 ? -8.428 -6.725 -3.339 1.00 92.88 96 ARG A O 1
ATOM 755 N N . GLY A 1 97 ? -6.323 -5.971 -3.444 1.00 89.00 97 GLY A N 1
ATOM 756 C CA . GLY A 1 97 ? -5.838 -6.750 -2.306 1.00 89.00 97 GLY A CA 1
ATOM 757 C C . GLY A 1 97 ? -6.489 -6.281 -1.007 1.00 89.00 97 GLY A C 1
ATOM 758 O O . GLY A 1 97 ? -6.454 -5.092 -0.696 1.00 89.00 97 GLY A O 1
ATOM 759 N N . ALA A 1 98 ? -7.093 -7.200 -0.253 1.00 88.69 98 ALA A N 1
ATOM 760 C CA . ALA A 1 98 ? -7.727 -6.874 1.020 1.00 88.69 98 ALA A CA 1
ATOM 761 C C . ALA A 1 98 ? -6.683 -6.550 2.094 1.00 88.69 98 ALA A C 1
ATOM 763 O O . ALA A 1 98 ? -5.791 -7.354 2.350 1.00 88.69 98 ALA A O 1
ATOM 764 N N . ILE A 1 99 ? -6.824 -5.384 2.727 1.00 85.94 99 ILE A N 1
ATOM 765 C CA . ILE A 1 99 ? -5.923 -4.900 3.778 1.00 85.94 99 ILE A CA 1
ATOM 766 C C . ILE A 1 99 ? -6.533 -5.152 5.154 1.00 85.94 99 ILE A C 1
ATOM 768 O O . ILE A 1 99 ? -5.925 -5.799 6.003 1.00 85.94 99 IL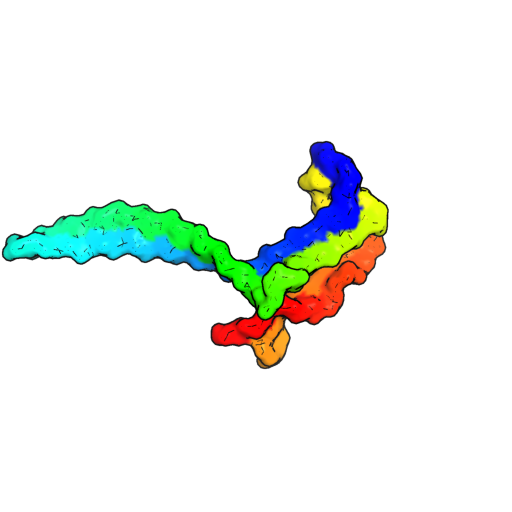E A O 1
ATOM 772 N N . ALA A 1 100 ? -7.752 -4.650 5.368 1.00 86.50 100 ALA A N 1
ATOM 773 C CA . ALA A 1 100 ? -8.425 -4.729 6.657 1.00 86.50 100 ALA A CA 1
ATOM 774 C C . ALA A 1 100 ? -9.938 -4.566 6.531 1.00 86.50 100 ALA A C 1
ATOM 776 O O . ALA A 1 100 ? -10.440 -3.878 5.643 1.00 86.50 100 ALA A O 1
ATOM 777 N N . LYS A 1 101 ? -10.672 -5.162 7.471 1.00 87.56 101 LYS A N 1
ATOM 778 C CA . LYS A 1 101 ? -12.090 -4.875 7.691 1.00 87.56 101 LYS A CA 1
ATOM 779 C C . LYS A 1 101 ? -12.202 -3.677 8.635 1.00 87.56 101 LYS A C 1
ATOM 781 O O . LYS A 1 101 ? -11.710 -3.744 9.755 1.00 87.56 101 LYS A O 1
ATOM 786 N N . LEU A 1 102 ? -12.872 -2.620 8.193 1.00 84.50 102 LEU A N 1
ATOM 787 C CA . LEU A 1 102 ? -13.131 -1.423 8.987 1.00 84.50 102 LEU A CA 1
ATOM 788 C C . LEU A 1 102 ? -14.370 -1.665 9.861 1.00 84.50 102 LEU A C 1
ATOM 790 O O . LEU A 1 102 ? -15.425 -2.056 9.343 1.00 84.50 102 LEU A O 1
ATOM 794 N N . GLN A 1 103 ? -14.231 -1.477 11.176 1.00 77.31 103 GLN A N 1
ATOM 795 C CA . GLN A 1 103 ? -15.319 -1.623 12.155 1.00 77.31 103 GLN A CA 1
ATOM 796 C C . GLN A 1 103 ? -15.982 -0.289 12.474 1.00 77.31 103 GLN A C 1
ATOM 798 O O . GLN A 1 103 ? -15.344 0.767 12.301 1.00 77.31 103 GLN A O 1
#

pLDDT: mean 79.92, std 14.26, range [47.59, 96.5]

Sequence (103 aa):
AIQGQKEIRLDIGEVADVSQAEVTYDAQGRMTSSHLNQQSYFRSLSATQNQVCVAHLEPPGDTGVDRIEVNFEVNEQRVLLATVKDLLTRRVLVERGAIAKLQ